Protein AF-A0A523PDD6-F1 (afdb_monomer)

Mean predicted aligned error: 8.99 Å

Nearest PDB structures (foldseek):
  4u99-assembly2_B  TM=5.874E-01  e=6.109E-01  Shewanella oneidensis MR-1

Solvent-accessible surface area (backbone atoms only — not comparable to full-atom values): 4864 Å² total; per-residue (Å²): 91,59,64,45,48,55,66,36,95,45,40,76,44,64,46,75,41,79,90,82,32,33,32,43,37,32,27,36,55,92,71,64,49,72,67,59,51,52,48,36,34,46,76,54,30,32,42,59,48,77,40,80,48,89,66,87,73,71,81,77,81,91,70,80,69,63,43,55,34,39,32,36,72,58,39,77,48,73,70,87,76,132

Secondary structure (DSSP, 8-state):
-HHHHHTSTTEEEEEEETTTTEEEEEEEGGG--HHHHHHHHHHTTEEEEEE---------S----EEEEEEEEEEE------

Foldseek 3Di:
DQVLQVVDPFWDHWDADPPQRKIKTKGQPVPDDPVSVQVSCVVVQWHWDWDQPQDPPDPPDDDHRIGIIMTPPIDRNPPPDD

Radius of gyration: 13.07 Å; Cα contacts (8 Å, |Δi|>4): 140; chains: 1; bounding box: 48×18×30 Å

pLDDT: mean 70.75, std 13.3, range [36.44, 83.75]

Sequence (82 aa):
MREALESLPWARKAEIDFETKQATVTVESKLYEAEALIKALKEAGYGGKVVDTGGNEKPAAAAPSRVTFHVTGMKKTKSGAT

Structure (mmCIF, N/CA/C/O backbone):
data_AF-A0A523PDD6-F1
#
_entry.id   AF-A0A523PDD6-F1
#
loop_
_atom_site.group_PDB
_atom_site.id
_atom_site.type_symbol
_atom_site.label_atom_id
_atom_site.label_alt_id
_atom_site.label_comp_id
_atom_site.label_asym_id
_atom_site.label_entity_id
_atom_site.label_seq_id
_atom_site.pdbx_PDB_ins_code
_atom_site.Cartn_x
_atom_site.Cartn_y
_atom_site.Cartn_z
_atom_site.occupancy
_atom_site.B_iso_or_equiv
_atom_site.auth_seq_id
_atom_site.auth_comp_id
_atom_site.auth_asym_id
_atom_site.auth_atom_id
_atom_site.pdbx_PDB_model_num
ATOM 1 N N . MET A 1 1 ? -5.036 -5.154 3.339 1.00 73.31 1 MET A N 1
ATOM 2 C CA . MET A 1 1 ? -3.996 -4.196 2.881 1.00 73.31 1 MET A CA 1
ATOM 3 C C . MET A 1 1 ? -2.764 -4.915 2.374 1.00 73.31 1 MET A C 1
ATOM 5 O O . MET A 1 1 ? -2.460 -4.746 1.206 1.00 73.31 1 MET A O 1
ATOM 9 N N . ARG A 1 2 ? -2.080 -5.703 3.216 1.00 78.56 2 ARG A N 1
ATOM 10 C CA . ARG A 1 2 ? -0.923 -6.503 2.789 1.00 78.56 2 ARG A CA 1
ATOM 11 C C . ARG A 1 2 ? -1.250 -7.341 1.556 1.00 78.56 2 ARG A C 1
ATOM 13 O O . ARG A 1 2 ? -0.619 -7.171 0.529 1.00 78.56 2 ARG A O 1
ATOM 20 N N . GLU A 1 3 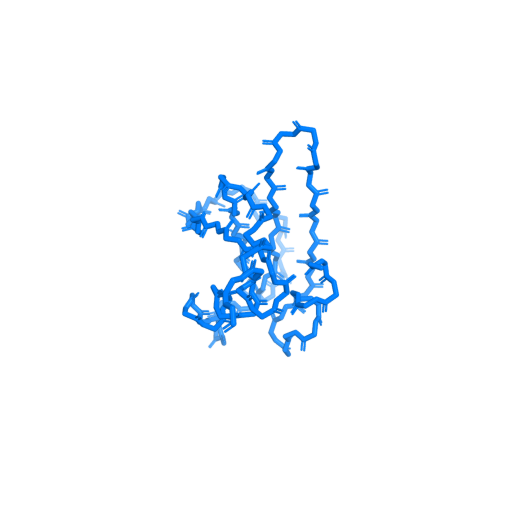? -2.360 -8.068 1.629 1.00 78.06 3 GLU A N 1
ATOM 21 C CA . GLU A 1 3 ? -2.877 -8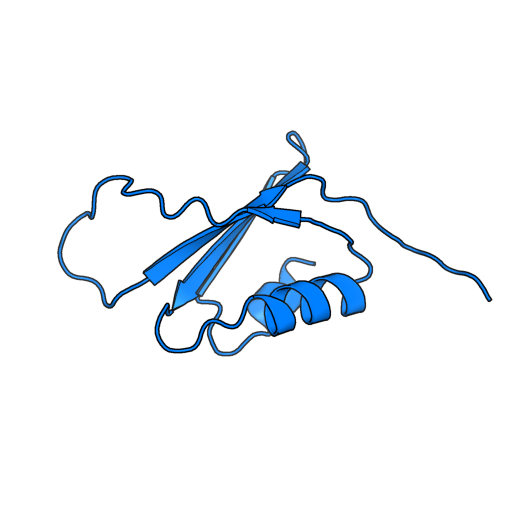.903 0.543 1.00 78.06 3 GLU A CA 1
ATOM 22 C C . GLU A 1 3 ? -3.148 -8.120 -0.747 1.00 78.06 3 GLU A C 1
ATOM 24 O O . GLU A 1 3 ? -2.904 -8.627 -1.829 1.00 78.06 3 GLU A O 1
ATOM 29 N N . ALA A 1 4 ? -3.616 -6.870 -0.661 1.00 77.94 4 ALA A N 1
ATOM 30 C CA . ALA A 1 4 ? -3.878 -6.049 -1.845 1.00 77.94 4 ALA A CA 1
ATOM 31 C C . ALA A 1 4 ? -2.582 -5.584 -2.519 1.00 77.94 4 ALA A C 1
ATOM 33 O O . ALA A 1 4 ? -2.532 -5.475 -3.738 1.00 77.94 4 ALA A O 1
ATOM 34 N N . LEU A 1 5 ? -1.537 -5.332 -1.725 1.00 77.62 5 LEU A N 1
ATOM 35 C CA . LEU A 1 5 ? -0.204 -5.038 -2.237 1.00 77.62 5 LEU A CA 1
ATOM 36 C C . LEU A 1 5 ? 0.439 -6.302 -2.807 1.00 77.62 5 LEU A C 1
ATOM 38 O O . LEU A 1 5 ? 0.975 -6.251 -3.900 1.00 77.62 5 LEU A O 1
ATOM 42 N N . GLU A 1 6 ? 0.330 -7.437 -2.118 1.00 80.06 6 GLU A N 1
ATOM 43 C CA . GLU A 1 6 ? 0.848 -8.739 -2.565 1.00 80.06 6 GLU A CA 1
ATOM 44 C C . GLU A 1 6 ? 0.097 -9.307 -3.781 1.00 80.06 6 GLU A C 1
ATOM 46 O O . GLU A 1 6 ? 0.660 -10.103 -4.525 1.00 80.06 6 GLU A O 1
ATOM 51 N N . SER A 1 7 ? -1.144 -8.874 -4.021 1.00 79.62 7 SER A N 1
ATOM 52 C CA . SER A 1 7 ? -1.929 -9.231 -5.212 1.00 79.62 7 SER A CA 1
ATOM 53 C C . SER A 1 7 ? -1.386 -8.586 -6.496 1.00 79.62 7 SER A C 1
ATOM 55 O O . SER A 1 7 ? -1.716 -9.008 -7.605 1.00 79.62 7 SER A O 1
ATOM 57 N N . LEU A 1 8 ? -0.540 -7.556 -6.379 1.00 80.50 8 LEU A N 1
ATOM 58 C CA . LEU A 1 8 ? 0.021 -6.874 -7.539 1.00 80.50 8 LEU A CA 1
ATOM 59 C C . LEU A 1 8 ? 1.123 -7.738 -8.171 1.00 80.50 8 LEU A C 1
ATOM 61 O O . LEU A 1 8 ? 2.046 -8.160 -7.475 1.00 80.50 8 LEU A O 1
ATOM 65 N N . PRO A 1 9 ? 1.103 -7.949 -9.499 1.00 76.12 9 PRO A N 1
ATOM 66 C CA . PRO A 1 9 ? 2.033 -8.862 -10.172 1.00 76.12 9 PRO A CA 1
ATOM 67 C C . PRO A 1 9 ? 3.501 -8.419 -10.074 1.00 76.12 9 PRO A C 1
ATOM 69 O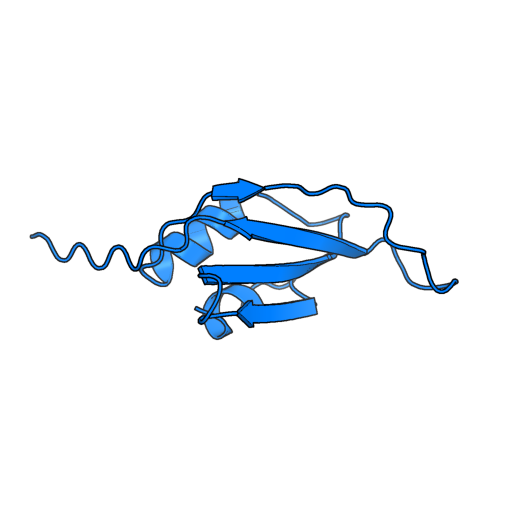 O . PRO A 1 9 ? 4.413 -9.227 -10.230 1.00 76.12 9 PRO A O 1
ATOM 72 N N . TRP A 1 10 ? 3.735 -7.132 -9.814 1.00 82.62 10 TRP A N 1
ATOM 73 C CA . TRP A 1 10 ? 5.055 -6.529 -9.635 1.00 82.62 10 TRP A CA 1
ATOM 74 C C . TRP A 1 10 ? 5.463 -6.365 -8.165 1.00 82.62 10 TRP A C 1
ATOM 76 O O . TRP A 1 10 ? 6.606 -5.985 -7.891 1.00 82.62 10 TRP A O 1
ATOM 86 N N . ALA A 1 11 ? 4.567 -6.632 -7.210 1.00 81.75 11 ALA A N 1
ATOM 87 C CA . ALA A 1 11 ? 4.897 -6.577 -5.796 1.00 81.75 11 ALA A CA 1
ATOM 88 C C . ALA A 1 11 ? 5.627 -7.851 -5.384 1.00 81.75 11 ALA A C 1
ATOM 90 O O . ALA A 1 11 ? 5.157 -8.970 -5.573 1.00 81.75 11 ALA A O 1
ATOM 91 N N . ARG A 1 12 ? 6.819 -7.678 -4.819 1.00 83.75 12 ARG A N 1
ATOM 92 C CA . ARG A 1 12 ? 7.652 -8.789 -4.352 1.00 83.75 12 ARG A CA 1
ATOM 93 C C . ARG A 1 12 ? 7.563 -8.975 -2.851 1.00 83.75 12 ARG A C 1
ATOM 95 O O . ARG A 1 12 ? 7.646 -10.106 -2.384 1.00 83.75 12 ARG A O 1
ATOM 102 N N . LYS A 1 13 ? 7.422 -7.883 -2.100 1.00 80.00 13 LYS A N 1
ATOM 103 C CA . LYS A 1 13 ? 7.312 -7.925 -0.643 1.00 80.00 13 LYS A CA 1
ATOM 104 C C . LYS A 1 13 ? 6.494 -6.742 -0.143 1.00 80.00 13 LYS A C 1
ATOM 106 O O . LYS A 1 13 ? 6.695 -5.627 -0.612 1.00 80.00 13 LYS A O 1
ATOM 111 N N . ALA A 1 14 ? 5.611 -6.974 0.822 1.00 82.88 14 ALA A N 1
ATOM 112 C CA . ALA A 1 14 ? 4.903 -5.919 1.538 1.00 82.88 14 ALA A CA 1
ATOM 113 C C . ALA A 1 14 ? 5.053 -6.126 3.052 1.00 82.88 14 ALA A C 1
ATOM 115 O O . ALA A 1 14 ? 4.613 -7.134 3.619 1.00 82.88 14 ALA A O 1
ATOM 116 N N . GLU A 1 15 ? 5.681 -5.156 3.701 1.00 83.19 15 GLU A N 1
ATOM 117 C CA . GLU A 1 15 ? 5.869 -5.072 5.145 1.00 83.19 15 GLU A CA 1
ATOM 118 C C . GLU A 1 15 ? 5.046 -3.891 5.653 1.00 83.19 15 GLU A C 1
ATOM 120 O O . GLU A 1 15 ? 5.079 -2.807 5.078 1.00 83.19 15 GLU A O 1
ATOM 125 N N . ILE A 1 16 ? 4.231 -4.111 6.681 1.00 81.88 16 ILE A N 1
ATOM 126 C CA . ILE A 1 16 ? 3.354 -3.076 7.229 1.00 81.88 16 ILE A CA 1
ATOM 127 C C . ILE A 1 16 ? 3.682 -2.926 8.699 1.00 81.88 16 ILE A C 1
ATOM 129 O O . ILE A 1 16 ? 3.537 -3.874 9.468 1.00 81.88 16 ILE A O 1
ATOM 133 N N . ASP A 1 17 ? 4.073 -1.717 9.062 1.00 83.62 17 ASP A N 1
ATOM 134 C CA . ASP A 1 17 ? 4.355 -1.305 10.418 1.00 83.62 17 ASP A CA 1
ATOM 135 C C . ASP A 1 17 ? 3.167 -0.500 10.962 1.00 83.62 17 ASP A C 1
ATOM 137 O O . ASP A 1 17 ? 2.929 0.665 10.624 1.00 83.62 17 ASP A O 1
ATOM 141 N N . PHE A 1 18 ? 2.346 -1.163 11.776 1.00 77.62 18 PHE A N 1
ATOM 142 C CA . PHE A 1 18 ? 1.160 -0.542 12.368 1.00 77.62 18 PHE A CA 1
ATOM 143 C C . PHE A 1 18 ? 1.500 0.383 13.542 1.00 77.62 18 PHE A C 1
ATOM 145 O O . PHE A 1 18 ? 0.696 1.265 13.845 1.00 77.62 18 PHE A O 1
ATOM 152 N N . GLU A 1 19 ? 2.668 0.211 14.170 1.00 81.69 19 GLU A N 1
ATOM 153 C CA . GLU A 1 19 ? 3.141 1.066 15.264 1.00 81.69 19 GLU A CA 1
ATOM 154 C C . GLU A 1 19 ? 3.456 2.475 14.751 1.00 81.69 19 GLU A C 1
ATOM 156 O O . GLU A 1 19 ? 2.939 3.465 15.272 1.00 81.69 19 GLU A O 1
ATOM 161 N N . THR A 1 20 ? 4.221 2.567 13.663 1.00 80.50 20 THR A N 1
ATOM 162 C CA . THR A 1 20 ? 4.598 3.831 13.010 1.00 80.50 20 THR A CA 1
ATOM 163 C C . THR A 1 20 ? 3.595 4.292 11.950 1.00 80.50 20 THR A C 1
ATOM 165 O O . THR A 1 20 ? 3.680 5.419 11.457 1.00 80.50 20 THR A O 1
ATOM 168 N N . LYS A 1 21 ? 2.602 3.455 11.610 1.00 82.12 21 LYS A N 1
ATOM 169 C CA . LYS A 1 21 ? 1.653 3.670 10.499 1.00 82.12 21 LYS A CA 1
ATOM 170 C C . LYS A 1 21 ? 2.362 3.852 9.155 1.00 82.12 21 LYS A C 1
ATOM 172 O O . LYS A 1 21 ? 1.958 4.691 8.337 1.00 82.12 21 LYS A O 1
ATOM 177 N N . GLN A 1 22 ? 3.411 3.066 8.943 1.00 80.00 22 GLN A N 1
ATOM 178 C CA . GLN A 1 22 ? 4.193 3.040 7.716 1.00 80.00 22 GLN A CA 1
ATOM 179 C C . GLN A 1 22 ? 4.053 1.679 7.036 1.00 80.00 22 GLN A C 1
ATOM 181 O O . GLN A 1 22 ? 3.862 0.659 7.688 1.00 80.00 22 GLN A O 1
ATOM 186 N N . ALA A 1 23 ? 4.141 1.643 5.712 1.00 80.69 23 ALA A N 1
ATOM 187 C CA . ALA A 1 23 ? 4.289 0.386 4.990 1.00 80.69 23 ALA A CA 1
ATOM 188 C C . ALA A 1 23 ? 5.441 0.480 4.012 1.00 80.69 23 ALA A C 1
ATOM 190 O O . ALA A 1 23 ? 5.574 1.458 3.282 1.00 80.69 23 ALA A O 1
ATOM 191 N N . THR A 1 24 ? 6.233 -0.575 3.984 1.00 81.56 24 THR A N 1
ATOM 192 C CA . THR A 1 24 ? 7.387 -0.738 3.123 1.00 81.56 24 THR A CA 1
ATOM 193 C C . THR A 1 24 ? 7.038 -1.774 2.071 1.00 81.56 24 THR A C 1
ATOM 195 O O . THR A 1 24 ? 6.762 -2.932 2.383 1.00 81.56 24 THR A O 1
ATOM 198 N N . VAL A 1 25 ? 7.006 -1.360 0.808 1.00 81.69 25 VAL A N 1
ATOM 199 C CA . VAL A 1 25 ? 6.643 -2.237 -0.310 1.00 81.69 25 VAL A CA 1
ATOM 200 C C . VAL A 1 25 ? 7.818 -2.341 -1.262 1.00 81.69 25 VAL A C 1
ATOM 202 O O . VAL A 1 25 ? 8.247 -1.347 -1.840 1.00 81.69 25 VAL A O 1
ATOM 205 N N . THR A 1 26 ? 8.336 -3.551 -1.436 1.00 82.50 26 THR A N 1
ATOM 206 C CA . THR A 1 26 ? 9.382 -3.864 -2.406 1.00 82.50 26 THR A CA 1
ATOM 207 C C . THR A 1 26 ? 8.745 -4.353 -3.696 1.00 82.50 26 THR A C 1
ATOM 209 O O . THR A 1 26 ? 8.008 -5.344 -3.708 1.00 82.50 26 THR A O 1
ATOM 212 N N . VAL A 1 27 ? 9.064 -3.685 -4.797 1.00 81.38 27 VAL A N 1
ATOM 213 C CA . VAL A 1 27 ? 8.496 -3.951 -6.122 1.00 81.38 27 VAL A CA 1
ATOM 214 C C . VAL A 1 27 ? 9.598 -4.000 -7.172 1.00 81.38 27 VAL A C 1
ATOM 216 O O . VAL A 1 27 ? 10.721 -3.545 -6.943 1.00 81.38 27 VAL A O 1
ATOM 219 N N . GLU A 1 28 ? 9.286 -4.527 -8.350 1.00 77.19 28 GLU A N 1
ATOM 220 C CA . GLU A 1 28 ? 10.183 -4.424 -9.501 1.00 77.19 28 GLU A CA 1
ATOM 221 C C . GLU A 1 28 ? 10.007 -3.085 -10.222 1.00 77.19 28 GLU A C 1
ATOM 223 O O . GLU A 1 28 ? 8.965 -2.816 -10.816 1.00 77.19 28 GLU A O 1
ATOM 228 N N . SER A 1 29 ? 11.062 -2.260 -10.205 1.00 69.44 29 SER A N 1
ATOM 229 C CA . SER A 1 29 ? 11.074 -0.890 -10.748 1.00 69.44 29 SER A CA 1
ATOM 230 C C . SER A 1 29 ? 10.571 -0.801 -12.188 1.00 69.44 29 SER A C 1
ATOM 232 O O . SER A 1 29 ? 9.907 0.156 -12.567 1.00 69.44 29 SER A O 1
ATOM 234 N N . LYS A 1 30 ? 10.853 -1.835 -12.988 1.00 69.38 30 LYS A N 1
ATOM 235 C CA . LYS A 1 30 ? 10.547 -1.872 -14.419 1.00 69.38 30 LYS A CA 1
ATOM 236 C C . LYS A 1 30 ? 9.043 -1.913 -14.734 1.00 69.38 30 LYS A C 1
ATOM 238 O O . LYS A 1 30 ? 8.668 -1.604 -15.857 1.00 69.38 30 LYS A O 1
ATOM 243 N N . LEU A 1 31 ? 8.207 -2.318 -13.776 1.00 68.19 31 LE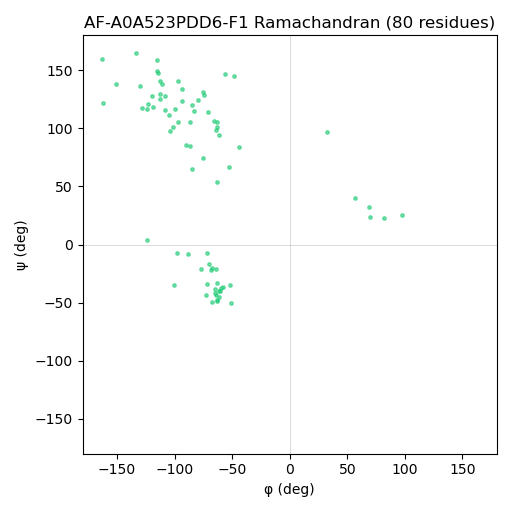U A N 1
ATOM 244 C CA . LEU A 1 31 ? 6.753 -2.476 -13.934 1.00 68.19 31 LEU A CA 1
ATOM 245 C C . LEU A 1 31 ? 5.956 -1.660 -12.907 1.00 68.19 31 LEU A C 1
ATOM 247 O O . LEU A 1 31 ? 4.739 -1.798 -12.821 1.00 68.19 31 LEU A O 1
ATOM 251 N N . TYR A 1 32 ? 6.641 -0.866 -12.085 1.00 74.56 32 TYR A N 1
ATOM 252 C CA . TYR A 1 32 ? 6.007 -0.136 -11.003 1.00 74.56 32 TYR A CA 1
ATOM 253 C C . TYR A 1 32 ? 5.207 1.056 -11.528 1.00 74.56 32 TYR A C 1
ATOM 255 O O . TYR A 1 32 ? 5.744 1.925 -12.213 1.00 74.56 32 TYR A O 1
ATOM 263 N N . GLU A 1 33 ? 3.947 1.137 -11.105 1.00 77.50 33 GLU A N 1
ATOM 264 C CA . GLU A 1 33 ? 3.092 2.298 -11.314 1.00 77.50 33 GLU A CA 1
ATOM 265 C C . GLU A 1 33 ? 2.557 2.812 -9.975 1.00 77.50 33 GLU A C 1
ATOM 267 O O . GLU A 1 33 ? 1.785 2.138 -9.283 1.00 77.50 33 GLU A O 1
ATOM 272 N N . ALA 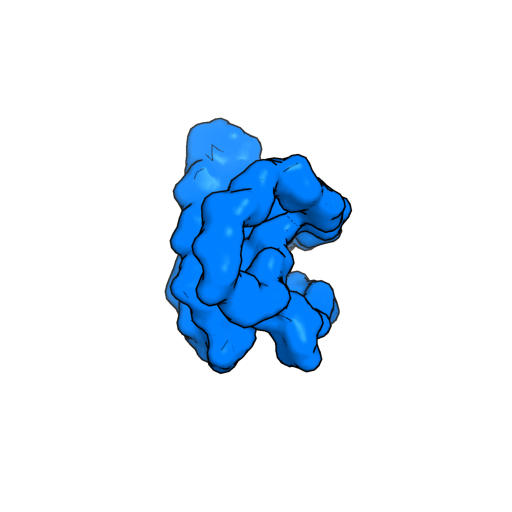A 1 34 ? 2.939 4.041 -9.618 1.00 73.25 34 ALA A N 1
ATOM 273 C CA . ALA A 1 34 ? 2.512 4.680 -8.374 1.00 73.25 34 ALA A CA 1
ATOM 274 C C . ALA A 1 34 ? 0.983 4.829 -8.290 1.00 73.25 34 ALA A C 1
ATOM 276 O O . ALA A 1 34 ? 0.394 4.630 -7.226 1.00 73.25 34 ALA A O 1
ATOM 277 N N . GLU A 1 35 ? 0.328 5.127 -9.414 1.00 78.12 35 GLU A N 1
ATOM 278 C CA . GLU A 1 35 ? -1.132 5.232 -9.489 1.00 78.12 35 GLU A CA 1
ATOM 279 C C . GLU A 1 35 ? -1.818 3.888 -9.222 1.00 78.12 35 GLU A C 1
ATOM 281 O O . GLU A 1 35 ? -2.793 3.837 -8.469 1.00 78.12 35 GLU A O 1
ATOM 286 N N . ALA A 1 36 ? -1.280 2.790 -9.763 1.00 80.69 36 ALA A N 1
ATOM 287 C CA . ALA A 1 36 ? -1.794 1.445 -9.517 1.00 80.69 36 ALA A CA 1
ATOM 288 C C . ALA A 1 36 ? -1.640 1.042 -8.042 1.00 80.69 36 ALA A C 1
ATOM 290 O O . ALA A 1 36 ? -2.563 0.461 -7.471 1.00 80.69 36 ALA A O 1
ATOM 291 N N . LEU A 1 37 ? -0.526 1.412 -7.395 1.00 77.88 37 LEU A N 1
ATOM 292 C CA . LEU A 1 37 ? -0.337 1.184 -5.961 1.00 77.88 37 LEU A CA 1
ATOM 293 C C . LEU A 1 37 ? -1.369 1.958 -5.126 1.00 77.88 37 LEU A C 1
ATOM 295 O O . LEU A 1 37 ? -2.023 1.378 -4.262 1.00 77.88 37 LEU A O 1
ATOM 299 N N . ILE A 1 38 ? -1.558 3.255 -5.394 1.00 78.88 38 ILE A N 1
ATOM 300 C CA . ILE A 1 38 ? -2.554 4.079 -4.688 1.00 78.88 38 ILE A CA 1
ATOM 301 C C . ILE A 1 38 ? -3.966 3.533 -4.915 1.00 78.88 38 ILE A C 1
ATOM 303 O O . ILE A 1 38 ? -4.767 3.486 -3.979 1.00 78.88 38 ILE A O 1
ATOM 307 N N . LYS A 1 39 ? -4.274 3.081 -6.134 1.00 81.62 39 LYS A N 1
ATOM 308 C CA . LYS A 1 39 ? -5.558 2.462 -6.459 1.00 81.62 39 LYS A CA 1
ATOM 309 C C . LYS A 1 39 ? -5.771 1.170 -5.669 1.00 81.62 39 LYS A C 1
ATOM 311 O O . LYS A 1 39 ? -6.799 1.052 -5.013 1.00 81.62 39 LYS A O 1
ATOM 316 N N . ALA A 1 40 ? -4.786 0.272 -5.630 1.00 80.88 40 ALA A N 1
ATOM 317 C CA . ALA A 1 40 ? -4.852 -0.962 -4.846 1.00 80.88 40 ALA A CA 1
ATOM 318 C C . ALA A 1 40 ? -5.020 -0.690 -3.340 1.00 80.88 40 ALA A C 1
ATOM 320 O O . ALA A 1 40 ? -5.807 -1.351 -2.662 1.00 80.88 40 ALA A O 1
ATOM 321 N N . LEU A 1 41 ? -4.333 0.330 -2.811 1.00 78.31 41 LEU A N 1
ATOM 322 C CA . LEU A 1 41 ? -4.521 0.790 -1.432 1.00 78.31 41 LEU A CA 1
ATOM 323 C C . LEU A 1 41 ? -5.953 1.285 -1.198 1.00 78.31 41 LEU A C 1
ATOM 325 O O . LEU A 1 41 ? -6.586 0.899 -0.211 1.00 78.31 41 LEU A O 1
ATOM 329 N N . LYS A 1 42 ? -6.489 2.080 -2.128 1.00 81.19 42 LYS A N 1
ATOM 330 C CA . LYS A 1 42 ? -7.852 2.612 -2.061 1.00 81.19 42 LYS A CA 1
ATOM 331 C C . LYS A 1 42 ? -8.902 1.503 -2.126 1.00 81.19 42 LYS A C 1
ATOM 333 O O . LYS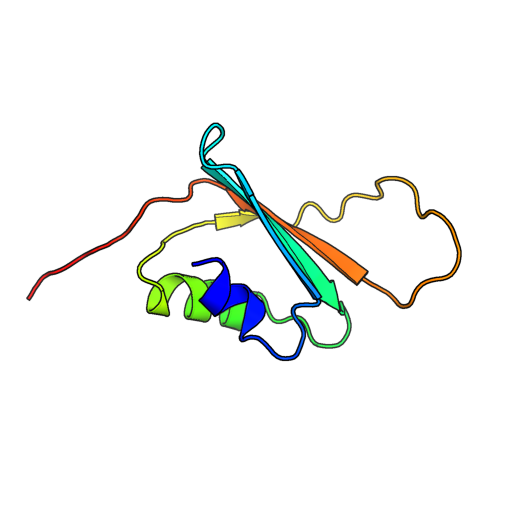 A 1 42 ? -9.833 1.524 -1.326 1.00 81.19 42 LYS A O 1
ATOM 338 N N . GLU A 1 43 ? -8.730 0.519 -3.006 1.00 79.94 43 GLU A N 1
ATOM 339 C CA . GLU A 1 43 ? -9.593 -0.669 -3.094 1.00 79.94 43 GLU A CA 1
ATOM 340 C C . GLU A 1 43 ? -9.524 -1.520 -1.822 1.00 79.94 43 GLU A C 1
ATOM 342 O O . GLU A 1 43 ? -10.536 -2.041 -1.359 1.00 79.94 43 GLU A O 1
ATOM 347 N N . ALA A 1 44 ? -8.361 -1.568 -1.169 1.00 76.06 44 ALA A N 1
ATOM 348 C CA . ALA A 1 44 ? -8.221 -2.180 0.148 1.00 76.06 44 ALA A CA 1
ATOM 349 C C . ALA A 1 44 ? -8.870 -1.364 1.288 1.00 76.06 44 ALA A C 1
ATOM 351 O O . ALA A 1 44 ? -8.907 -1.840 2.426 1.00 76.06 44 ALA A O 1
ATOM 352 N N . GLY A 1 45 ? -9.350 -0.142 1.024 1.00 76.94 45 GLY A N 1
ATOM 353 C CA . GLY A 1 45 ? -9.939 0.764 2.015 1.00 76.94 45 GLY A CA 1
ATOM 354 C C . GLY A 1 45 ? -8.914 1.565 2.825 1.00 76.94 45 GLY A C 1
ATOM 355 O O . GLY A 1 45 ? -9.204 1.996 3.947 1.00 76.94 45 GLY A O 1
ATOM 356 N N . TYR A 1 46 ? -7.708 1.745 2.287 1.00 75.06 46 TYR A N 1
ATOM 357 C CA . TYR A 1 46 ? -6.617 2.481 2.917 1.00 75.06 46 TYR A CA 1
ATOM 358 C C . TYR A 1 46 ? -6.210 3.674 2.051 1.00 75.06 46 TYR A C 1
ATOM 360 O O . TYR A 1 46 ? -5.919 3.544 0.867 1.00 75.06 46 TYR A O 1
ATOM 368 N N . GLY A 1 47 ? -6.165 4.851 2.666 1.00 74.31 47 GLY A N 1
ATOM 369 C CA . GLY A 1 47 ? -5.558 6.038 2.081 1.00 74.31 47 GLY A CA 1
ATOM 370 C C . GLY A 1 47 ? -4.135 6.189 2.600 1.00 74.31 47 GLY A C 1
ATOM 371 O O . GLY A 1 47 ? -3.868 5.946 3.779 1.00 74.31 47 GLY A O 1
ATOM 372 N N . GLY A 1 48 ? -3.221 6.603 1.732 1.00 74.81 48 GLY A N 1
ATOM 373 C CA . GLY A 1 48 ? -1.842 6.881 2.106 1.00 74.81 48 GLY A CA 1
ATOM 374 C C . GLY A 1 48 ? -1.143 7.704 1.040 1.00 74.81 48 GLY A C 1
ATOM 375 O O . GLY A 1 48 ? -1.574 7.742 -0.114 1.00 74.81 48 GLY A O 1
ATOM 376 N N . LYS A 1 49 ? -0.062 8.370 1.436 1.00 76.94 49 LYS A N 1
ATOM 377 C CA . LYS A 1 49 ? 0.835 9.037 0.500 1.00 76.94 49 LYS A CA 1
ATOM 378 C C . LYS A 1 49 ? 2.032 8.125 0.293 1.00 76.94 49 LYS A C 1
ATOM 380 O O . LYS A 1 49 ? 2.766 7.833 1.238 1.00 76.94 49 LYS A O 1
ATOM 385 N N . VAL A 1 50 ? 2.201 7.656 -0.936 1.00 77.50 50 VAL A N 1
ATOM 386 C CA . VAL A 1 50 ? 3.409 6.930 -1.320 1.00 77.50 50 VAL A CA 1
ATOM 387 C C . VAL A 1 50 ? 4.526 7.954 -1.371 1.00 77.50 50 VAL A C 1
ATOM 389 O O . VAL A 1 50 ? 4.483 8.896 -2.162 1.00 77.50 50 VAL A O 1
ATOM 392 N N . VAL A 1 51 ? 5.482 7.813 -0.467 1.00 76.75 51 VAL A N 1
ATOM 393 C CA . VAL A 1 51 ? 6.720 8.569 -0.502 1.00 76.75 51 VAL A CA 1
ATOM 394 C C . VAL A 1 51 ? 7.719 7.645 -1.168 1.00 76.75 51 VAL A C 1
ATOM 396 O O . VAL A 1 51 ? 8.157 6.652 -0.581 1.00 76.75 51 VAL A O 1
ATOM 399 N N . ASP A 1 52 ? 8.031 7.953 -2.427 1.00 67.94 52 ASP A N 1
ATOM 400 C CA . ASP A 1 52 ? 9.235 7.427 -3.053 1.00 67.94 52 ASP A CA 1
ATOM 401 C C . ASP A 1 52 ? 10.411 7.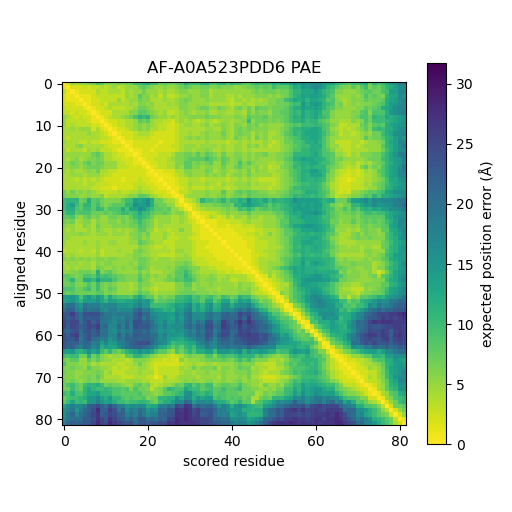944 -2.231 1.00 67.94 52 ASP A C 1
ATOM 403 O O . ASP A 1 52 ? 10.856 9.083 -2.347 1.00 67.94 52 ASP A O 1
ATOM 407 N N . THR A 1 53 ? 10.840 7.115 -1.292 1.00 57.41 53 THR A N 1
ATOM 408 C CA . THR A 1 53 ? 12.173 7.234 -0.747 1.00 57.41 53 THR A CA 1
ATOM 409 C C . THR A 1 53 ? 12.984 6.416 -1.729 1.00 57.41 53 THR A C 1
ATOM 411 O O . THR A 1 53 ? 13.136 5.219 -1.518 1.00 57.41 53 THR A O 1
ATOM 414 N N . GLY A 1 54 ? 13.420 7.012 -2.844 1.00 54.22 54 GLY A N 1
ATOM 415 C CA . GLY A 1 54 ? 14.398 6.434 -3.776 1.00 54.22 54 GLY A CA 1
ATOM 416 C C . GLY A 1 54 ? 15.756 6.235 -3.088 1.00 54.22 54 GLY A C 1
ATOM 417 O O . GLY A 1 54 ? 16.785 6.766 -3.501 1.00 54.22 54 GLY A O 1
ATOM 418 N N . GLY A 1 55 ? 15.723 5.541 -1.955 1.00 44.91 55 GLY A N 1
ATOM 419 C CA . GLY A 1 55 ? 16.742 5.429 -0.945 1.00 44.91 55 GLY A CA 1
ATOM 420 C C . GLY A 1 55 ? 17.682 4.318 -1.331 1.00 44.91 55 GLY A C 1
ATOM 421 O O . GLY A 1 55 ? 17.377 3.135 -1.221 1.00 44.91 55 GLY A O 1
ATOM 422 N N . ASN A 1 56 ? 18.844 4.753 -1.782 1.00 44.72 56 ASN A N 1
ATOM 423 C CA . ASN A 1 56 ? 20.107 4.045 -1.802 1.00 44.72 56 ASN A CA 1
ATOM 424 C C . ASN A 1 56 ? 20.455 3.498 -0.395 1.00 44.72 56 ASN A C 1
ATOM 426 O O . ASN A 1 56 ? 21.389 3.956 0.255 1.00 44.72 56 ASN A O 1
ATOM 430 N N . GLU A 1 57 ? 19.687 2.539 0.116 1.00 46.31 57 GLU A N 1
ATOM 431 C CA . GLU A 1 57 ? 20.040 1.766 1.303 1.00 46.31 57 GLU A CA 1
ATOM 432 C C . GLU A 1 57 ? 20.813 0.539 0.826 1.00 46.31 57 GLU A C 1
ATOM 434 O O . GLU A 1 57 ? 20.247 -0.507 0.528 1.00 46.31 57 GLU A O 1
ATOM 439 N N . LYS A 1 58 ? 22.126 0.749 0.653 1.00 41.66 58 LYS A N 1
ATOM 440 C CA . LYS A 1 58 ? 23.189 -0.244 0.433 1.00 41.66 58 LYS A CA 1
ATOM 441 C C . LYS A 1 58 ? 22.745 -1.496 -0.354 1.00 41.66 58 LYS A C 1
ATOM 443 O O . LYS A 1 58 ? 22.293 -2.471 0.248 1.00 41.66 58 LYS A O 1
ATOM 448 N N . PRO A 1 59 ? 22.981 -1.547 -1.678 1.00 48.22 59 PRO A N 1
ATOM 449 C CA . PRO A 1 59 ? 22.745 -2.756 -2.452 1.00 48.22 59 PRO A CA 1
ATOM 450 C C . PRO A 1 59 ? 23.685 -3.860 -1.950 1.00 48.22 59 PRO A C 1
ATOM 452 O O . PRO A 1 59 ? 24.884 -3.851 -2.227 1.00 48.22 59 PRO A O 1
ATOM 455 N N . ALA A 1 60 ? 23.158 -4.830 -1.202 1.00 45.38 60 ALA A N 1
ATOM 456 C CA . ALA A 1 60 ? 23.803 -6.130 -1.109 1.00 45.38 60 ALA A CA 1
ATOM 457 C C . ALA A 1 60 ? 23.712 -6.745 -2.514 1.00 45.38 60 ALA A C 1
ATOM 459 O O . ALA A 1 60 ? 22.631 -7.048 -3.014 1.00 45.38 60 ALA A O 1
ATOM 460 N N . ALA A 1 61 ? 24.862 -6.748 -3.181 1.00 47.12 61 ALA A N 1
ATOM 461 C CA . ALA A 1 61 ? 25.058 -6.915 -4.609 1.00 47.12 61 ALA A CA 1
ATOM 462 C C . ALA A 1 61 ? 24.296 -8.102 -5.242 1.00 47.12 61 ALA A C 1
ATOM 464 O O . ALA A 1 61 ? 24.224 -9.180 -4.661 1.00 47.12 61 ALA A O 1
ATOM 465 N N . ALA A 1 62 ? 23.844 -7.893 -6.489 1.00 44.84 62 ALA A N 1
ATOM 466 C CA . ALA A 1 62 ? 23.454 -8.905 -7.490 1.00 44.84 62 ALA A CA 1
ATOM 467 C C . ALA A 1 62 ? 21.964 -9.296 -7.674 1.00 44.84 62 ALA A C 1
ATOM 469 O O . ALA A 1 62 ? 21.693 -10.368 -8.211 1.00 44.84 62 ALA A O 1
ATOM 470 N N . ALA A 1 63 ? 20.986 -8.437 -7.356 1.00 51.12 63 ALA A N 1
ATOM 471 C CA . ALA A 1 63 ? 19.569 -8.691 -7.683 1.00 51.12 63 ALA A CA 1
ATOM 472 C C . ALA A 1 63 ? 18.991 -7.679 -8.704 1.00 51.12 63 ALA A C 1
ATOM 474 O O . ALA A 1 63 ? 19.412 -6.521 -8.702 1.00 51.12 63 ALA A O 1
ATOM 475 N N . PRO A 1 64 ? 18.033 -8.086 -9.571 1.00 52.62 64 PRO A N 1
ATOM 476 C CA . PRO A 1 64 ? 17.382 -7.199 -10.543 1.00 52.62 64 PRO A CA 1
ATOM 477 C C . PRO A 1 64 ? 16.742 -5.994 -9.844 1.00 52.62 64 PRO A C 1
ATOM 479 O O . PRO A 1 64 ? 16.276 -6.124 -8.716 1.00 52.62 64 PRO A O 1
ATOM 482 N N . SER A 1 65 ? 16.732 -4.843 -10.520 1.00 63.66 65 SER A N 1
ATOM 483 C CA . SER A 1 65 ? 16.318 -3.509 -10.055 1.00 63.66 65 SER A CA 1
ATOM 484 C C . SER A 1 65 ? 15.006 -3.494 -9.249 1.00 63.66 65 SER A C 1
ATOM 486 O O . SER A 1 65 ? 13.923 -3.241 -9.783 1.00 63.66 65 SER A O 1
ATOM 488 N N . ARG A 1 66 ? 15.097 -3.764 -7.945 1.00 71.19 66 ARG A N 1
ATOM 489 C CA . ARG A 1 66 ? 13.990 -3.652 -6.993 1.00 71.19 66 ARG A CA 1
ATOM 490 C C . ARG A 1 66 ? 14.028 -2.277 -6.357 1.00 71.19 66 ARG A C 1
ATOM 492 O O . ARG A 1 66 ? 15.088 -1.827 -5.934 1.00 71.19 66 ARG A O 1
ATOM 499 N N . VAL A 1 67 ? 12.871 -1.635 -6.295 1.00 74.81 67 VAL A N 1
ATOM 500 C CA . VAL A 1 67 ? 12.697 -0.357 -5.604 1.00 74.81 67 VAL A CA 1
ATOM 501 C C . VAL A 1 67 ? 11.800 -0.598 -4.404 1.00 74.81 67 VAL A C 1
ATOM 503 O O . VAL A 1 67 ? 10.858 -1.394 -4.461 1.00 74.81 67 VAL A O 1
ATOM 506 N N . THR A 1 68 ? 12.139 0.061 -3.305 1.00 76.94 68 THR A N 1
ATOM 507 C CA . THR A 1 68 ? 11.399 -0.010 -2.053 1.00 76.94 68 THR A CA 1
ATOM 508 C C . THR A 1 68 ? 10.674 1.310 -1.845 1.00 76.94 68 THR A C 1
ATOM 510 O O . THR A 1 68 ? 11.283 2.371 -1.906 1.00 76.94 68 THR A O 1
ATOM 513 N N . PHE A 1 69 ? 9.370 1.238 -1.604 1.00 74.31 69 PHE A N 1
ATOM 514 C CA . PHE A 1 69 ? 8.510 2.397 -1.410 1.00 74.31 69 PHE A CA 1
ATOM 515 C C . PHE A 1 69 ? 8.033 2.471 0.027 1.00 74.31 69 PHE A C 1
ATOM 517 O O . PHE A 1 69 ? 7.623 1.458 0.595 1.00 74.31 69 PHE A O 1
ATOM 524 N N . HIS A 1 70 ? 8.035 3.680 0.587 1.00 79.12 70 HIS A N 1
ATOM 525 C CA . HIS A 1 70 ? 7.518 3.942 1.923 1.00 79.12 70 HIS A CA 1
ATOM 526 C C . HIS A 1 70 ? 6.164 4.637 1.808 1.00 79.12 70 HIS A C 1
ATOM 528 O O . HIS A 1 70 ? 6.044 5.786 1.389 1.00 79.12 70 HIS A O 1
ATOM 534 N N . VAL A 1 71 ? 5.106 3.939 2.192 1.00 77.75 71 VAL A N 1
ATOM 535 C CA . VAL A 1 71 ? 3.772 4.512 2.318 1.00 77.75 71 VAL A CA 1
ATOM 536 C C . VAL A 1 71 ? 3.672 5.138 3.700 1.00 77.75 71 VAL A C 1
ATOM 538 O O . VAL A 1 71 ? 3.825 4.456 4.711 1.00 77.75 71 VAL A O 1
ATOM 541 N N . THR A 1 72 ? 3.421 6.443 3.746 1.00 79.81 72 THR A N 1
ATOM 542 C CA . THR A 1 72 ? 3.253 7.197 4.994 1.00 79.81 72 THR A CA 1
ATOM 543 C C . THR A 1 72 ? 1.832 7.737 5.112 1.00 79.81 72 THR A C 1
ATOM 545 O O . THR A 1 72 ? 1.095 7.851 4.125 1.00 79.81 72 THR A O 1
ATOM 548 N N . GLY A 1 73 ? 1.422 8.053 6.343 1.00 71.38 73 GLY A N 1
ATOM 549 C CA . GLY A 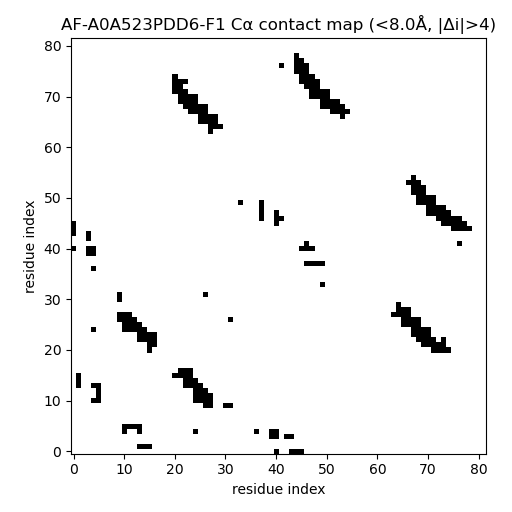1 73 ? 0.093 8.605 6.608 1.00 71.38 73 GLY A CA 1
ATOM 550 C C . GLY A 1 73 ? -1.028 7.593 6.375 1.00 71.38 73 GLY A C 1
ATOM 551 O O . GLY A 1 73 ? -2.120 7.979 5.962 1.00 71.38 73 GLY A O 1
ATOM 552 N N . MET A 1 74 ? -0.758 6.306 6.620 1.00 70.31 74 MET A N 1
ATOM 553 C CA . MET A 1 74 ? -1.717 5.227 6.412 1.00 70.31 74 MET A CA 1
ATOM 554 C C . MET A 1 74 ? -2.925 5.397 7.328 1.00 70.31 74 MET A C 1
ATOM 556 O O . MET A 1 74 ? -2.902 5.075 8.519 1.00 70.31 74 MET A O 1
ATOM 560 N N . LYS A 1 75 ? -4.009 5.912 6.755 1.00 67.81 75 LYS A N 1
ATOM 561 C CA . LYS A 1 75 ? -5.293 6.067 7.428 1.00 67.81 75 LYS A CA 1
ATOM 562 C C . LYS A 1 75 ? -6.268 5.111 6.766 1.00 67.81 75 LYS A C 1
ATOM 564 O O . LYS A 1 75 ? -6.459 5.151 5.554 1.00 67.81 75 LYS A O 1
ATOM 569 N N . LYS A 1 76 ? -6.908 4.248 7.557 1.00 65.44 76 LYS A N 1
ATOM 570 C CA . LYS A 1 76 ? -8.009 3.412 7.071 1.00 65.44 76 LYS A CA 1
ATOM 571 C C . LYS A 1 76 ? -9.154 4.338 6.671 1.00 65.44 76 LYS A C 1
ATOM 573 O O . LYS A 1 76 ? -9.904 4.816 7.518 1.00 65.44 76 LYS A O 1
ATOM 578 N N . THR A 1 77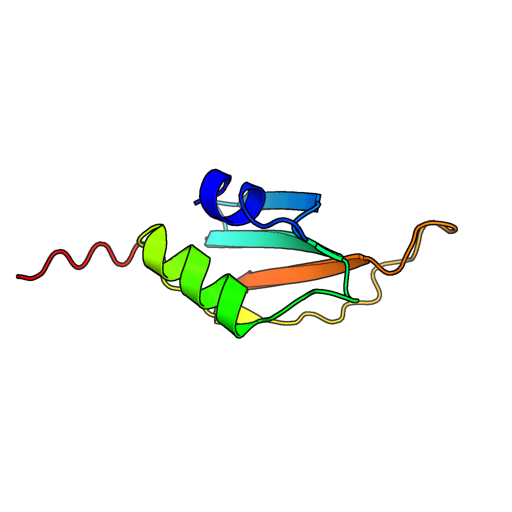 ? -9.266 4.628 5.385 1.00 60.19 77 THR A N 1
ATOM 579 C CA . THR A 1 77 ? -10.380 5.376 4.818 1.00 60.19 77 THR A CA 1
ATOM 580 C C . THR A 1 77 ? -11.498 4.386 4.542 1.00 60.19 77 THR A C 1
ATOM 582 O O . THR A 1 77 ? -11.879 4.157 3.399 1.00 60.19 77 THR A O 1
ATOM 585 N N . LYS A 1 78 ? -12.046 3.777 5.599 1.00 48.56 78 LYS A N 1
ATOM 586 C CA . LYS A 1 78 ? -13.370 3.167 5.496 1.00 48.56 78 LYS A CA 1
ATOM 587 C C . LYS A 1 78 ? -14.390 4.308 5.516 1.00 48.56 78 LYS A C 1
ATOM 589 O O . LYS A 1 78 ? -15.010 4.577 6.533 1.00 48.56 78 LYS A O 1
ATOM 594 N N . SER A 1 79 ? -14.481 5.024 4.403 1.00 45.78 79 SER A N 1
ATOM 595 C CA . SER A 1 79 ? -15.677 5.761 4.009 1.00 45.78 79 SER A CA 1
ATOM 596 C C . SER A 1 79 ? -16.282 4.890 2.902 1.00 45.78 79 SER A C 1
ATOM 598 O O . SER A 1 79 ? -15.737 4.831 1.815 1.00 45.78 79 SER A O 1
ATOM 600 N N . GLY A 1 80 ? -17.267 4.027 3.138 1.00 47.16 80 GLY A N 1
ATOM 601 C CA . GLY A 1 80 ? -18.152 3.976 4.292 1.00 47.16 80 GLY A CA 1
ATOM 602 C C . GLY A 1 80 ? -19.131 5.150 4.340 1.00 47.16 80 GLY A C 1
ATOM 603 O O . GLY A 1 80 ? -19.531 5.521 5.432 1.00 47.16 80 GLY A O 1
ATOM 604 N N . ALA A 1 81 ? -19.431 5.776 3.204 1.00 36.44 81 ALA A N 1
ATOM 605 C CA . ALA A 1 81 ? -20.543 6.706 3.001 1.00 36.44 81 ALA A CA 1
ATOM 606 C C . ALA A 1 81 ? -20.754 6.794 1.480 1.00 36.44 81 ALA A C 1
ATOM 608 O O . ALA A 1 81 ? -19.790 7.085 0.778 1.00 36.44 81 ALA A O 1
ATOM 609 N N . THR A 1 82 ? -21.893 6.505 0.867 1.00 38.00 82 THR A N 1
ATOM 610 C CA . THR A 1 82 ? -23.237 6.085 1.280 1.00 38.00 82 THR A CA 1
ATOM 611 C C . THR A 1 82 ? -23.829 5.392 0.054 1.00 38.00 82 THR A C 1
ATOM 613 O O . THR A 1 82 ? -23.431 5.789 -1.067 1.00 38.00 82 THR A O 1
#